Protein AF-A0A9W6QZ33-F1 (afdb_monomer_lite)

Secondary structure (DSSP, 8-state):
--PPPTT-S-S---S--HHHHSSSS------HHHHHHTTTTSEEPTT-SEEGGG-STT----S-HHHH-GGGG--EE--EEPPP-

Structure (mmCIF, N/CA/C/O backbone):
data_AF-A0A9W6QZ33-F1
#
_entry.id   AF-A0A9W6QZ33-F1
#
loop_
_atom_site.group_PDB
_atom_site.id
_atom_site.type_symbol
_atom_site.label_atom_id
_atom_site.label_alt_id
_atom_site.label_comp_id
_atom_site.label_asym_id
_atom_site.label_entity_id
_atom_site.label_seq_id
_atom_site.pdbx_PDB_ins_code
_atom_site.Cartn_x
_atom_site.Cartn_y
_atom_site.Cartn_z
_atom_site.occupancy
_atom_site.B_iso_or_equiv
_atom_site.auth_seq_id
_atom_site.auth_comp_id
_atom_site.auth_asym_id
_atom_site.auth_atom_id
_atom_site.pdbx_PDB_model_num
ATOM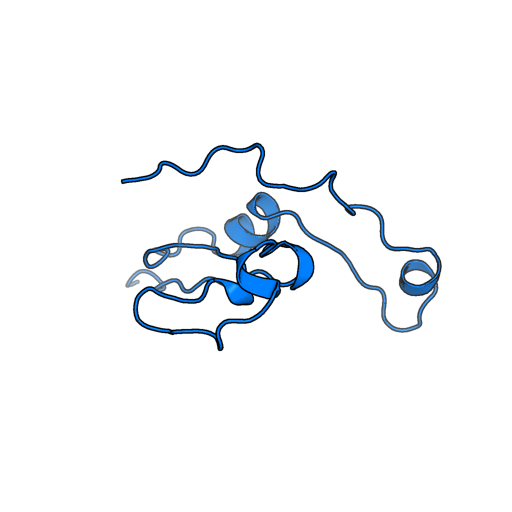 1 N N . MET A 1 1 ? 0.363 -22.045 -5.078 1.00 32.88 1 MET A N 1
ATOM 2 C CA . MET A 1 1 ? 0.284 -21.292 -3.809 1.00 32.88 1 MET A CA 1
ATOM 3 C C . MET A 1 1 ? 1.630 -20.606 -3.630 1.00 32.88 1 MET A C 1
ATOM 5 O O . MET A 1 1 ? 2.554 -21.217 -3.118 1.00 32.88 1 MET A O 1
ATOM 9 N N . MET A 1 2 ? 1.800 -19.427 -4.236 1.00 34.69 2 MET A N 1
ATOM 10 C CA . MET A 1 2 ? 3.109 -18.777 -4.358 1.00 34.69 2 MET A CA 1
ATOM 11 C C . MET A 1 2 ? 3.200 -17.674 -3.307 1.00 34.69 2 MET A C 1
ATOM 13 O O . MET A 1 2 ? 2.467 -16.691 -3.360 1.00 34.69 2 MET A O 1
ATOM 17 N N . LEU A 1 3 ? 4.027 -17.933 -2.297 1.00 40.41 3 LEU A N 1
ATOM 18 C CA . LEU A 1 3 ? 4.327 -17.032 -1.193 1.00 40.41 3 LEU A CA 1
ATOM 19 C C . LEU A 1 3 ? 5.070 -15.809 -1.748 1.00 40.41 3 LEU A C 1
ATOM 21 O O . LEU A 1 3 ? 6.067 -15.951 -2.448 1.00 40.41 3 LEU A O 1
ATOM 25 N N . TRP A 1 4 ? 4.549 -14.621 -1.455 1.00 47.75 4 TRP A N 1
ATOM 26 C CA . TRP A 1 4 ? 5.180 -13.333 -1.739 1.00 47.75 4 TRP A CA 1
ATOM 27 C C . TRP A 1 4 ? 6.493 -13.206 -0.948 1.00 47.75 4 TRP A C 1
ATOM 29 O O . TRP A 1 4 ? 6.493 -13.384 0.271 1.00 47.75 4 TRP A O 1
ATOM 39 N N . THR A 1 5 ? 7.600 -12.895 -1.628 1.00 35.38 5 THR A N 1
ATOM 40 C CA . THR A 1 5 ? 8.921 -12.674 -1.013 1.00 35.38 5 THR A CA 1
ATOM 41 C C . THR A 1 5 ? 9.225 -11.166 -0.953 1.00 35.38 5 THR A C 1
ATOM 43 O O . THR A 1 5 ? 8.878 -10.448 -1.891 1.00 35.38 5 THR A O 1
ATOM 46 N N . PRO A 1 6 ? 9.927 -10.653 0.080 1.00 41.16 6 PRO A N 1
ATOM 47 C CA . PRO A 1 6 ? 10.224 -9.219 0.252 1.00 41.16 6 PRO A CA 1
ATOM 48 C C . PRO A 1 6 ? 11.085 -8.557 -0.846 1.00 41.16 6 PRO A C 1
ATOM 50 O O . PRO A 1 6 ? 11.388 -7.373 -0.750 1.00 41.16 6 PRO A O 1
ATOM 53 N N . THR A 1 7 ? 11.510 -9.303 -1.868 1.00 43.56 7 THR A N 1
ATOM 54 C CA . THR A 1 7 ? 12.429 -8.861 -2.935 1.00 43.56 7 THR A CA 1
ATOM 55 C C . THR A 1 7 ? 11.708 -8.302 -4.172 1.00 43.56 7 THR A C 1
ATOM 57 O O . THR A 1 7 ? 12.365 -7.837 -5.096 1.00 43.56 7 THR A O 1
ATOM 60 N N . ASP A 1 8 ? 10.371 -8.303 -4.197 1.00 51.66 8 ASP A N 1
ATOM 61 C CA . ASP A 1 8 ? 9.564 -7.750 -5.305 1.00 51.66 8 ASP A CA 1
ATOM 62 C C . ASP A 1 8 ? 9.448 -6.208 -5.289 1.00 51.66 8 ASP A C 1
ATOM 64 O O . ASP A 1 8 ? 8.718 -5.616 -6.084 1.00 51.66 8 ASP A O 1
ATOM 68 N N . ASP A 1 9 ? 10.147 -5.530 -4.373 1.00 47.84 9 ASP A N 1
ATOM 69 C CA . ASP A 1 9 ? 10.283 -4.074 -4.395 1.00 47.84 9 ASP A CA 1
ATOM 70 C C . ASP A 1 9 ? 11.468 -3.732 -5.326 1.00 47.84 9 ASP A C 1
ATOM 72 O O . ASP A 1 9 ? 12.623 -3.975 -4.951 1.00 47.84 9 ASP A O 1
ATOM 76 N N . PRO A 1 10 ? 11.252 -3.221 -6.560 1.00 47.38 10 PRO A N 1
ATOM 77 C CA . PRO A 1 10 ? 12.366 -2.700 -7.353 1.00 47.38 10 PRO A CA 1
ATOM 78 C C . PRO A 1 10 ? 13.099 -1.642 -6.518 1.00 47.38 10 PRO A C 1
ATOM 80 O O . PRO A 1 10 ? 12.437 -0.971 -5.725 1.00 47.38 10 PRO A O 1
ATOM 83 N N . PRO A 1 11 ? 14.431 -1.456 -6.679 1.00 44.47 11 PRO A N 1
ATOM 84 C CA . PRO A 1 11 ? 15.235 -0.591 -5.816 1.00 44.47 11 PRO A CA 1
ATOM 85 C C . PRO A 1 11 ? 14.499 0.719 -5.595 1.00 44.47 11 PRO A C 1
ATOM 87 O O . PRO A 1 11 ? 14.238 1.468 -6.545 1.00 44.47 11 PRO A O 1
ATOM 90 N N . ALA A 1 12 ? 14.060 0.892 -4.350 1.00 47.91 12 ALA A N 1
ATOM 91 C CA . ALA A 1 12 ? 12.975 1.784 -4.029 1.00 47.91 12 ALA A CA 1
ATOM 92 C C . ALA A 1 12 ? 13.294 3.171 -4.590 1.00 47.91 12 ALA A C 1
ATOM 94 O O . ALA A 1 12 ? 14.293 3.798 -4.229 1.00 47.91 12 ALA A O 1
ATOM 95 N N . ARG A 1 13 ? 12.437 3.685 -5.478 1.00 51.19 13 ARG A N 1
ATOM 96 C CA . ARG A 1 13 ? 12.432 5.116 -5.812 1.00 51.19 13 ARG A CA 1
ATOM 97 C C . ARG A 1 13 ? 11.836 5.881 -4.626 1.00 51.19 13 ARG A C 1
ATOM 99 O O . ARG A 1 13 ? 10.871 6.617 -4.773 1.00 51.19 13 ARG A O 1
ATOM 106 N N . THR A 1 14 ? 12.402 5.696 -3.436 1.00 51.72 14 THR A N 1
ATOM 107 C CA . THR A 1 14 ? 12.052 6.411 -2.199 1.00 51.72 14 THR A CA 1
ATOM 108 C C . THR A 1 14 ? 12.398 7.888 -2.289 1.00 51.72 14 THR A C 1
ATOM 110 O O . THR A 1 14 ? 11.937 8.691 -1.484 1.00 51.72 14 THR A O 1
ATOM 113 N N . ARG A 1 15 ? 13.198 8.280 -3.286 1.00 55.12 15 ARG A N 1
ATOM 114 C CA . ARG A 1 15 ? 13.600 9.661 -3.496 1.00 55.12 15 ARG A CA 1
ATOM 115 C C . ARG A 1 15 ? 12.735 10.307 -4.586 1.00 55.12 15 ARG A C 1
ATOM 117 O O . ARG A 1 15 ? 12.851 9.919 -5.750 1.00 55.12 15 ARG A O 1
ATOM 124 N N . PRO A 1 16 ? 11.909 11.316 -4.246 1.00 58.38 16 PRO A N 1
ATOM 125 C CA . PRO A 1 16 ? 11.232 12.132 -5.244 1.00 58.38 16 PRO A CA 1
ATOM 126 C C . PRO A 1 16 ? 12.275 12.704 -6.202 1.00 58.38 16 PRO A C 1
ATOM 128 O O . PRO A 1 16 ? 13.313 13.212 -5.762 1.00 58.38 16 PRO A O 1
ATOM 131 N N . THR A 1 17 ? 12.024 12.624 -7.510 1.00 66.81 17 THR A N 1
ATOM 132 C CA . THR A 1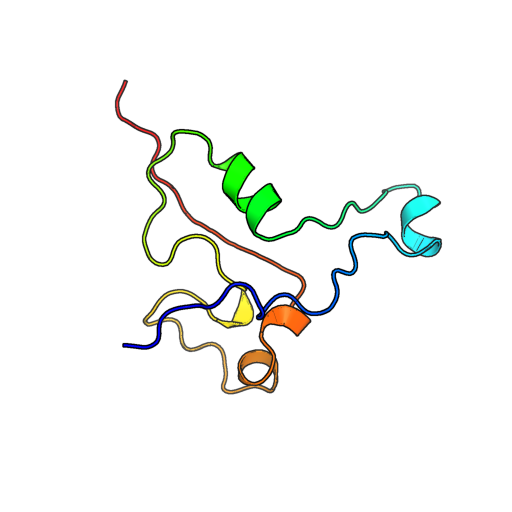 17 ? 12.869 13.323 -8.484 1.00 66.81 17 THR A CA 1
ATOM 133 C C . THR A 1 17 ? 12.878 14.820 -8.153 1.00 66.81 17 THR A C 1
ATOM 135 O O . THR A 1 17 ? 11.879 15.326 -7.633 1.00 66.81 17 THR A O 1
ATOM 138 N N . PRO A 1 18 ? 13.954 15.568 -8.466 1.00 64.94 18 PRO A N 1
ATOM 139 C CA . PRO A 1 18 ? 14.012 17.012 -8.211 1.00 64.94 18 PRO A CA 1
ATOM 140 C C . PRO A 1 18 ? 12.785 17.776 -8.734 1.00 64.94 18 PRO A C 1
ATOM 142 O O . PRO A 1 18 ? 12.313 18.700 -8.078 1.00 64.94 18 PRO A O 1
ATOM 145 N N . ALA A 1 19 ? 12.207 17.307 -9.847 1.00 69.62 19 ALA A N 1
ATOM 146 C CA . ALA A 1 19 ? 10.955 17.806 -10.410 1.00 69.62 19 ALA A CA 1
ATOM 147 C C . ALA A 1 19 ? 9.765 17.785 -9.429 1.00 69.62 19 ALA A C 1
ATOM 149 O O . ALA A 1 19 ? 8.984 18.723 -9.425 1.00 69.62 19 ALA A O 1
ATOM 150 N N . TYR A 1 20 ? 9.636 16.761 -8.575 1.00 69.62 20 TYR A N 1
ATOM 151 C CA . TYR A 1 20 ? 8.569 16.684 -7.568 1.00 69.62 20 TYR A CA 1
ATOM 152 C C . TYR A 1 20 ? 8.948 17.350 -6.250 1.00 69.62 20 TYR A C 1
ATOM 154 O O . TYR A 1 20 ? 8.074 17.834 -5.545 1.00 69.62 20 TYR A O 1
ATOM 162 N N . ARG A 1 21 ? 10.239 17.395 -5.902 1.00 66.44 21 ARG A N 1
ATOM 163 C CA . ARG A 1 21 ? 10.691 18.070 -4.677 1.00 66.44 21 ARG A CA 1
ATOM 164 C C . ARG A 1 21 ? 10.439 19.580 -4.729 1.00 66.44 21 ARG A C 1
ATOM 166 O O . ARG A 1 21 ? 10.106 20.165 -3.708 1.00 66.44 21 ARG A O 1
ATOM 173 N N . ASN A 1 22 ? 10.596 20.178 -5.908 1.00 74.00 22 ASN A N 1
ATOM 174 C CA . ASN A 1 22 ? 10.485 21.624 -6.108 1.00 74.00 22 ASN A CA 1
ATOM 175 C C . ASN A 1 22 ? 9.144 22.039 -6.740 1.00 74.00 22 ASN A C 1
ATOM 177 O O . ASN A 1 22 ? 8.967 23.205 -7.086 1.00 74.00 22 ASN A O 1
ATOM 181 N N . ALA A 1 23 ? 8.217 21.098 -6.937 1.00 77.44 23 ALA A N 1
ATOM 182 C CA . ALA A 1 23 ? 6.893 21.401 -7.460 1.00 77.44 23 ALA A CA 1
ATOM 183 C C . ALA A 1 23 ? 6.043 22.108 -6.398 1.00 77.44 23 ALA A C 1
ATOM 185 O O . ALA A 1 23 ? 6.168 21.840 -5.205 1.00 77.44 23 ALA A O 1
ATOM 186 N N . SER A 1 24 ? 5.091 22.930 -6.843 1.00 83.12 24 SER A N 1
ATOM 187 C CA . SER A 1 24 ? 4.064 23.519 -5.971 1.00 83.12 24 SER A CA 1
ATOM 188 C C . SER A 1 24 ? 3.211 22.458 -5.256 1.00 83.12 24 SER A C 1
ATOM 190 O O . SER A 1 24 ? 2.570 22.755 -4.254 1.00 83.12 24 SER A O 1
ATOM 192 N N . GLN A 1 25 ? 3.211 21.219 -5.766 1.00 80.12 25 GLN A N 1
ATOM 193 C CA . GLN A 1 25 ? 2.558 20.047 -5.185 1.00 80.12 25 GLN A CA 1
ATOM 194 C C . GLN A 1 25 ? 3.582 18.906 -5.051 1.00 80.12 25 GLN A C 1
ATOM 196 O O . GLN A 1 25 ? 3.801 18.157 -6.009 1.00 80.12 25 GLN A O 1
ATOM 201 N N . PRO A 1 26 ? 4.261 18.784 -3.898 1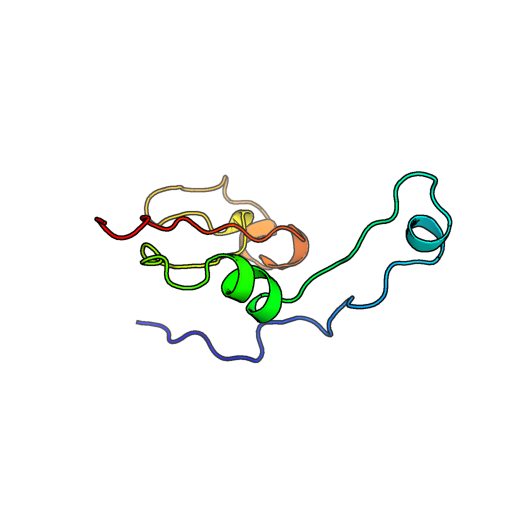.00 79.88 26 PRO A N 1
ATOM 202 C CA . PRO A 1 26 ? 5.299 17.784 -3.720 1.00 79.88 26 PRO A CA 1
ATOM 203 C C . PRO A 1 26 ? 4.726 16.369 -3.641 1.00 79.88 26 PRO A C 1
ATOM 205 O O . PRO A 1 26 ? 3.701 16.120 -3.009 1.00 79.88 26 PRO A O 1
ATOM 208 N N . VAL A 1 27 ? 5.434 15.421 -4.256 1.00 81.75 27 VAL A N 1
ATOM 209 C CA . VAL A 1 27 ? 5.079 13.996 -4.229 1.00 81.75 27 VAL A CA 1
ATOM 210 C C . VAL A 1 27 ? 5.998 13.255 -3.270 1.00 81.75 27 VAL A C 1
ATOM 212 O O . VAL A 1 27 ? 7.221 13.373 -3.347 1.00 81.75 27 VAL A O 1
ATOM 215 N N . VAL A 1 28 ? 5.396 12.445 -2.399 1.00 84.00 28 VAL A N 1
ATOM 216 C CA . VAL A 1 28 ? 6.098 11.518 -1.508 1.00 84.00 28 VAL A CA 1
ATOM 217 C C . VAL A 1 28 ? 5.772 10.099 -1.948 1.00 84.00 28 VAL A C 1
ATOM 219 O O . VAL A 1 28 ? 4.633 9.649 -1.822 1.00 84.00 28 VAL A O 1
ATOM 222 N N . PHE A 1 29 ? 6.778 9.398 -2.465 1.00 83.88 29 PHE A N 1
ATOM 223 C CA . PHE A 1 29 ? 6.671 7.967 -2.726 1.00 83.88 29 PHE A CA 1
ATOM 224 C C . PHE A 1 29 ? 6.782 7.203 -1.413 1.00 83.88 29 PHE A C 1
ATOM 226 O O . PHE A 1 29 ? 7.554 7.584 -0.536 1.00 83.88 29 PHE A O 1
ATOM 233 N N . ARG A 1 30 ? 5.999 6.133 -1.292 1.00 86.31 30 ARG A N 1
ATOM 234 C CA . ARG A 1 30 ? 5.982 5.260 -0.123 1.00 86.31 30 ARG A CA 1
ATOM 235 C C . ARG A 1 30 ? 6.163 3.820 -0.555 1.00 86.31 30 ARG A C 1
ATOM 237 O O . ARG A 1 30 ? 5.651 3.410 -1.596 1.00 86.31 30 ARG A O 1
ATOM 244 N N . THR A 1 31 ? 6.886 3.081 0.264 1.00 87.31 31 THR A N 1
ATOM 245 C CA . THR A 1 31 ? 7.014 1.629 0.183 1.00 87.31 31 THR A CA 1
ATOM 246 C C . THR A 1 31 ? 5.688 0.953 0.518 1.00 87.31 31 THR A C 1
ATOM 248 O O . THR A 1 31 ? 4.793 1.539 1.138 1.00 87.31 31 THR A O 1
ATOM 251 N N . LYS A 1 32 ? 5.571 -0.331 0.170 1.00 87.19 32 LYS A N 1
ATOM 252 C CA . LYS A 1 32 ? 4.407 -1.138 0.550 1.00 87.19 32 LYS A CA 1
ATOM 253 C C . LYS A 1 32 ? 4.204 -1.203 2.064 1.00 87.19 32 LYS A C 1
ATOM 255 O O . LYS A 1 32 ? 3.061 -1.165 2.514 1.00 87.19 32 LYS A O 1
ATOM 260 N N . ALA A 1 33 ? 5.286 -1.263 2.839 1.00 89.75 33 ALA A N 1
ATOM 261 C CA . ALA A 1 33 ? 5.223 -1.276 4.298 1.00 89.75 33 ALA A CA 1
ATOM 262 C C . ALA A 1 33 ? 4.645 0.036 4.854 1.00 89.75 33 ALA A C 1
ATOM 264 O O . ALA A 1 33 ? 3.719 0.002 5.660 1.00 89.75 33 ALA A O 1
ATOM 265 N N . GLU A 1 34 ? 5.114 1.186 4.362 1.00 92.56 34 GLU A N 1
ATOM 266 C CA . GLU A 1 34 ? 4.590 2.500 4.763 1.00 92.56 34 GLU A CA 1
ATOM 267 C C . GLU A 1 34 ? 3.123 2.687 4.360 1.00 92.56 34 GLU A C 1
ATOM 269 O O . GLU A 1 34 ? 2.344 3.247 5.128 1.00 92.56 34 GLU A O 1
ATOM 274 N N . VAL A 1 35 ? 2.719 2.197 3.181 1.00 93.62 35 VAL A N 1
ATOM 275 C CA . VAL A 1 35 ? 1.303 2.210 2.777 1.00 93.62 35 VAL A CA 1
ATOM 276 C C . VAL A 1 35 ? 0.468 1.294 3.674 1.00 93.62 35 VAL A C 1
ATOM 278 O O . VAL A 1 35 ? -0.622 1.677 4.087 1.00 93.62 35 VAL A O 1
ATOM 281 N N . SER A 1 36 ? 0.981 0.109 4.011 1.00 92.88 36 SER A N 1
ATOM 282 C CA . SER A 1 36 ? 0.292 -0.842 4.894 1.00 92.88 36 SER A CA 1
ATOM 283 C C . SER A 1 36 ? 0.098 -0.269 6.300 1.00 92.88 36 SER A C 1
ATOM 285 O O . SER A 1 36 ? -0.951 -0.473 6.901 1.00 92.88 36 SER A O 1
ATOM 287 N N . ALA A 1 37 ? 1.057 0.518 6.795 1.00 94.94 37 ALA A N 1
ATOM 288 C CA . ALA A 1 37 ? 0.969 1.165 8.102 1.00 94.94 37 ALA A CA 1
ATOM 289 C C . ALA A 1 37 ? -0.197 2.167 8.217 1.00 94.94 37 ALA A C 1
ATOM 291 O O . ALA A 1 37 ? -0.713 2.363 9.315 1.00 94.94 37 ALA A O 1
ATOM 292 N N . PHE A 1 38 ? -0.670 2.765 7.113 1.00 95.88 38 PHE A N 1
ATOM 293 C CA . PHE A 1 38 ? -1.839 3.657 7.154 1.00 95.88 38 PHE A CA 1
ATOM 294 C C . PHE A 1 38 ? -3.142 2.960 7.536 1.00 95.88 38 PHE A C 1
ATOM 296 O O . PHE A 1 38 ? -4.063 3.628 8.001 1.00 95.88 38 PHE A O 1
ATOM 303 N N . PHE A 1 39 ? -3.237 1.645 7.334 1.00 95.25 39 PHE A N 1
ATOM 304 C CA . PHE A 1 39 ? -4.426 0.891 7.719 1.00 95.25 39 PHE A CA 1
ATOM 305 C C . PHE A 1 39 ? -4.517 0.686 9.239 1.00 95.25 39 PHE A C 1
ATOM 307 O O . PHE A 1 39 ? -5.610 0.420 9.732 1.00 95.25 39 PHE A O 1
ATOM 314 N N . GLY A 1 40 ? -3.421 0.882 9.985 1.00 94.75 40 GLY A N 1
ATOM 315 C CA . GLY A 1 40 ? -3.402 0.802 11.446 1.00 94.75 40 GLY A CA 1
ATOM 316 C C . GLY A 1 40 ? -4.007 -0.504 11.962 1.00 94.75 40 GLY A C 1
ATOM 317 O O . GLY A 1 40 ? -3.688 -1.578 11.461 1.00 94.75 40 GLY A O 1
ATOM 318 N N . ASP A 1 41 ? -4.924 -0.386 12.920 1.00 95.06 41 ASP A N 1
ATOM 319 C CA . ASP A 1 41 ? -5.615 -1.521 13.546 1.00 95.06 41 ASP A CA 1
ATOM 320 C C . ASP A 1 41 ? -6.815 -2.038 12.729 1.00 95.06 41 ASP A C 1
ATOM 322 O O . ASP A 1 41 ? -7.671 -2.745 13.258 1.00 95.06 41 ASP A O 1
ATOM 326 N N . PHE A 1 42 ? -6.961 -1.637 11.461 1.00 96.62 42 PHE A N 1
ATOM 327 C CA . PHE A 1 42 ? -8.073 -2.106 10.637 1.00 96.62 42 PHE A CA 1
ATOM 328 C C . PHE A 1 42 ? -7.819 -3.512 10.096 1.00 96.62 42 PHE A C 1
ATOM 330 O O . PHE A 1 42 ? -6.703 -3.867 9.715 1.00 96.62 42 PHE A O 1
ATOM 337 N N . ASP A 1 43 ? -8.896 -4.286 9.967 1.00 95.06 43 ASP A N 1
ATOM 338 C CA . ASP A 1 43 ? -8.841 -5.640 9.431 1.00 95.06 43 ASP A CA 1
ATOM 339 C C . ASP A 1 43 ? -8.657 -5.584 7.914 1.00 95.06 43 ASP A C 1
ATOM 341 O O . ASP A 1 43 ? -9.605 -5.368 7.146 1.00 95.06 43 ASP A O 1
ATOM 345 N N . LEU A 1 44 ? -7.411 -5.746 7.473 1.00 93.94 44 LEU A N 1
ATOM 346 C CA . LEU A 1 44 ? -7.053 -5.710 6.063 1.00 93.94 44 LEU A CA 1
ATOM 347 C C . LEU A 1 44 ? -7.689 -6.898 5.318 1.00 93.94 44 LEU A C 1
ATOM 349 O O . LEU A 1 44 ? -7.476 -8.063 5.655 1.00 93.94 44 LEU A O 1
ATOM 353 N N . VAL A 1 45 ? -8.475 -6.605 4.283 1.00 92.62 45 VAL A N 1
ATOM 354 C CA . VAL A 1 45 ? -9.170 -7.613 3.475 1.00 92.62 45 VAL A CA 1
ATOM 355 C C . VAL A 1 45 ? -8.181 -8.253 2.505 1.00 92.62 45 VAL A C 1
ATOM 357 O O . VAL A 1 45 ? -7.421 -7.556 1.832 1.00 92.62 45 VAL A O 1
ATOM 360 N N . ALA A 1 46 ? -8.210 -9.585 2.395 1.00 88.50 46 ALA A N 1
ATOM 361 C CA . ALA A 1 46 ? -7.379 -10.318 1.442 1.00 88.50 46 ALA A CA 1
ATOM 362 C C . ALA A 1 46 ? -7.577 -9.791 -0.000 1.00 88.50 46 ALA A C 1
ATOM 364 O O . ALA A 1 46 ? -8.715 -9.536 -0.407 1.00 88.50 46 ALA A O 1
ATOM 365 N N . PRO A 1 47 ? -6.504 -9.632 -0.801 1.00 88.75 47 PRO A N 1
ATOM 366 C CA . PRO A 1 47 ? -5.118 -10.068 -0.566 1.00 88.75 47 PRO A CA 1
ATOM 367 C C . PRO A 1 47 ? -4.245 -9.092 0.250 1.00 88.75 47 PRO A C 1
ATOM 369 O O . PRO A 1 47 ? -3.042 -9.310 0.381 1.00 88.75 47 PRO A O 1
ATOM 372 N N . GLY A 1 48 ? -4.820 -8.018 0.786 1.00 90.94 48 GLY A N 1
ATOM 373 C CA . GLY A 1 48 ? -4.094 -6.958 1.472 1.00 90.94 48 GLY A CA 1
ATOM 374 C C . GLY A 1 48 ? -3.735 -5.794 0.552 1.00 90.94 48 GLY A C 1
ATOM 375 O O . GLY A 1 48 ? -4.493 -5.451 -0.354 1.00 90.94 48 GLY A O 1
ATOM 376 N N . VAL A 1 49 ? -2.578 -5.171 0.787 1.00 91.25 49 VAL A N 1
ATOM 377 C CA . VAL A 1 49 ? -2.046 -4.136 -0.110 1.00 91.25 49 VAL A CA 1
ATOM 378 C C . VAL A 1 49 ? -1.396 -4.801 -1.325 1.00 91.25 49 VAL A C 1
ATOM 380 O O . VAL A 1 49 ? -0.525 -5.664 -1.178 1.00 91.25 49 VAL A O 1
ATOM 383 N N . VAL A 1 50 ? -1.781 -4.386 -2.527 1.00 88.25 50 VAL A N 1
ATOM 384 C CA . VAL A 1 50 ? -1.290 -4.913 -3.809 1.00 88.25 50 VAL A CA 1
ATOM 385 C C . VAL A 1 50 ? -0.995 -3.787 -4.792 1.00 88.25 50 VAL A C 1
ATOM 387 O O . VAL A 1 50 ? -1.453 -2.657 -4.614 1.00 88.25 50 VAL A O 1
ATOM 390 N N . TRP A 1 51 ? -0.233 -4.089 -5.842 1.00 86.06 51 TRP A N 1
ATOM 391 C CA . TRP A 1 51 ? -0.123 -3.195 -6.991 1.00 86.06 51 TRP A CA 1
ATOM 392 C C . TRP A 1 51 ? -1.479 -3.089 -7.684 1.00 86.06 51 TRP A C 1
ATOM 394 O O . TRP A 1 51 ? -2.142 -4.103 -7.902 1.00 86.06 51 TRP A O 1
ATOM 404 N N . VAL A 1 52 ? -1.888 -1.876 -8.060 1.00 82.88 52 VAL A N 1
ATOM 405 C CA . VAL A 1 52 ? -3.208 -1.650 -8.681 1.00 82.88 52 VAL A CA 1
ATOM 406 C C . VAL A 1 52 ? -3.387 -2.475 -9.959 1.00 82.88 52 VAL A C 1
ATOM 408 O O . VAL A 1 52 ? -4.490 -2.943 -10.223 1.00 82.88 52 VAL A O 1
ATOM 411 N N . SER A 1 53 ? -2.311 -2.709 -10.718 1.00 76.12 53 SER A N 1
ATOM 412 C CA . SER A 1 53 ? -2.359 -3.542 -11.924 1.00 76.12 53 SER A CA 1
ATOM 413 C C . SER A 1 53 ? -2.701 -5.009 -11.649 1.00 76.12 53 SER A C 1
ATOM 415 O O . SER A 1 53 ? -3.330 -5.629 -12.491 1.00 76.12 53 SER A O 1
ATOM 417 N N . GLN A 1 54 ? -2.347 -5.551 -10.478 1.00 75.44 54 GLN A N 1
ATOM 418 C CA . GLN A 1 54 ? -2.633 -6.949 -10.124 1.00 75.44 54 GLN A CA 1
ATOM 419 C C . GLN A 1 54 ? -4.084 -7.173 -9.676 1.00 75.44 54 GLN A C 1
ATOM 421 O O . GLN A 1 54 ? -4.574 -8.297 -9.758 1.00 75.44 54 GLN A O 1
ATOM 426 N N . GLY A 1 55 ? -4.772 -6.123 -9.213 1.00 65.50 55 GLY A N 1
ATOM 427 C CA . GLY A 1 55 ? -6.179 -6.184 -8.811 1.00 65.50 55 GLY A CA 1
ATOM 428 C C . GLY A 1 55 ? -6.505 -7.176 -7.678 1.00 65.50 55 GLY A C 1
ATOM 429 O O . GLY A 1 55 ? -5.634 -7.774 -7.048 1.00 65.50 55 GLY A O 1
ATOM 430 N N . HIS A 1 56 ? -7.803 -7.327 -7.390 1.00 65.12 56 HIS A N 1
ATOM 431 C CA . HIS A 1 56 ? -8.341 -8.390 -6.528 1.00 65.12 56 HIS A CA 1
ATOM 432 C C . HIS A 1 56 ? -8.576 -9.665 -7.365 1.00 65.12 56 HIS A C 1
ATOM 434 O O . HIS A 1 56 ? -8.943 -9.535 -8.534 1.00 65.12 56 HIS A O 1
ATOM 440 N N . PRO A 1 57 ? -8.438 -10.886 -6.809 1.00 59.22 57 PRO A N 1
ATOM 441 C CA . PRO A 1 57 ? -8.770 -12.121 -7.522 1.00 59.22 57 PRO A CA 1
ATOM 442 C C . PRO A 1 57 ? -10.171 -12.059 -8.157 1.00 59.22 57 PRO A C 1
ATOM 444 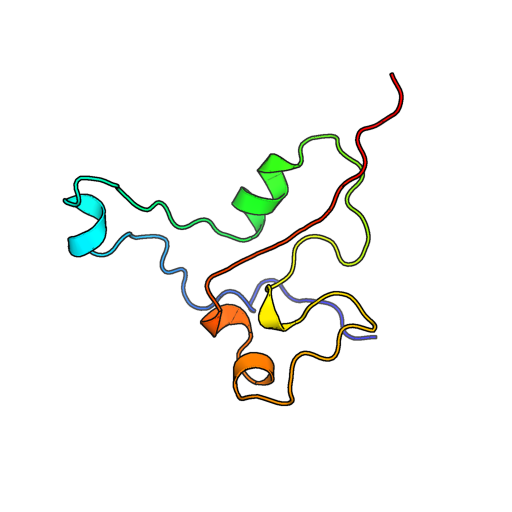O O . PRO A 1 57 ? -11.166 -11.888 -7.461 1.00 59.22 57 PRO A O 1
ATOM 447 N N . GLY A 1 58 ? -10.245 -12.162 -9.487 1.00 59.03 58 GLY A N 1
ATOM 448 C CA . GLY A 1 58 ? -11.485 -12.008 -10.268 1.00 59.03 58 GLY A CA 1
ATOM 449 C C . GLY A 1 58 ? -11.569 -10.706 -11.071 1.00 59.03 58 GLY A C 1
ATOM 450 O O . GLY A 1 58 ? -12.321 -10.634 -12.041 1.00 59.03 58 GLY A O 1
ATOM 451 N N . TYR A 1 59 ? -10.742 -9.712 -10.746 1.00 58.84 59 TYR A N 1
ATOM 452 C CA . TYR A 1 59 ? -10.487 -8.566 -11.609 1.00 58.84 59 TYR A CA 1
ATOM 453 C C . TYR A 1 59 ? -9.39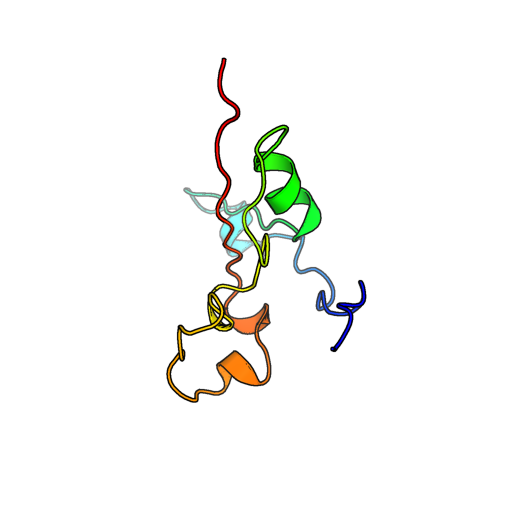7 -8.945 -12.616 1.00 58.84 59 TYR A C 1
ATOM 455 O O . TYR A 1 59 ? -8.211 -8.937 -12.295 1.00 58.84 59 TYR A O 1
ATOM 463 N N . ARG A 1 60 ? -9.790 -9.314 -13.839 1.00 54.03 60 ARG A N 1
ATOM 464 C CA . ARG A 1 60 ? -8.849 -9.377 -14.962 1.00 54.03 60 ARG A CA 1
ATOM 465 C C . ARG A 1 60 ? -8.600 -7.948 -15.425 1.00 54.03 60 ARG A C 1
ATOM 467 O O . ARG A 1 60 ? -9.392 -7.400 -16.191 1.00 54.03 60 ARG A O 1
ATOM 474 N N . GLY A 1 61 ? -7.517 -7.343 -14.938 1.00 54.56 61 GLY A N 1
ATOM 475 C CA . GLY A 1 61 ? -6.887 -6.266 -15.693 1.00 54.56 61 GLY A CA 1
ATOM 476 C C . GLY A 1 61 ? -6.666 -6.761 -17.122 1.00 54.56 61 GLY A C 1
ATOM 477 O O . GLY A 1 61 ? -6.395 -7.942 -17.327 1.00 54.56 61 GLY A O 1
ATOM 478 N N . SER A 1 62 ? -6.898 -5.901 -18.112 1.00 50.84 62 SER A N 1
ATOM 479 C CA . SER A 1 62 ? -6.616 -6.216 -19.516 1.00 50.84 62 SER A CA 1
ATOM 480 C C . SER A 1 62 ? -5.208 -6.813 -19.625 1.00 50.84 62 SER A C 1
ATOM 482 O O . SER A 1 62 ? -4.311 -6.252 -18.995 1.00 50.84 62 SER A O 1
ATOM 484 N N . ASP A 1 63 ? -5.058 -7.920 -20.367 1.00 51.56 63 ASP A N 1
ATOM 485 C CA . ASP A 1 63 ? -3.817 -8.691 -20.569 1.00 51.56 63 ASP A CA 1
ATOM 486 C C . ASP A 1 63 ? -2.689 -7.795 -21.134 1.00 51.56 63 ASP A C 1
ATOM 488 O O . ASP A 1 63 ? -2.378 -7.800 -22.328 1.00 51.56 63 ASP A O 1
ATOM 492 N N . ASN A 1 64 ? -2.090 -6.971 -20.279 1.00 54.06 64 ASN A N 1
ATOM 493 C CA . ASN A 1 64 ? -1.170 -5.902 -20.651 1.00 54.06 64 ASN A CA 1
ATOM 494 C C . ASN A 1 64 ? 0.208 -6.177 -20.050 1.00 54.06 64 ASN A C 1
ATOM 496 O O . ASN A 1 64 ? 0.341 -6.831 -19.018 1.00 54.06 64 ASN A O 1
ATOM 500 N N . GLU A 1 65 ? 1.243 -5.515 -20.575 1.00 52.44 65 GLU A N 1
ATOM 501 C CA . GLU A 1 65 ? 2.604 -5.517 -20.007 1.00 52.44 65 GLU A CA 1
ATOM 502 C C . GLU A 1 65 ? 2.693 -5.171 -18.500 1.00 52.44 65 GLU A C 1
ATOM 504 O O . GLU A 1 65 ? 3.721 -5.409 -17.863 1.00 52.44 65 GLU A O 1
ATOM 509 N N . SER A 1 66 ? 1.633 -4.600 -17.917 1.00 56.75 66 SER A N 1
ATOM 510 C CA . SER A 1 66 ? 1.535 -4.300 -16.481 1.00 56.75 66 SER A CA 1
ATOM 511 C C . SER A 1 66 ? 1.421 -5.546 -15.597 1.00 56.75 66 SER A C 1
ATOM 513 O O . SER A 1 66 ? 1.751 -5.458 -14.415 1.00 56.75 66 SER A O 1
ATOM 515 N N . ASP A 1 67 ? 1.029 -6.695 -16.152 1.00 62.41 67 ASP A N 1
ATOM 516 C CA . ASP A 1 67 ? 1.025 -7.975 -15.433 1.00 62.41 67 ASP A CA 1
ATOM 517 C C . ASP A 1 67 ? 2.431 -8.578 -15.342 1.00 62.41 67 ASP A C 1
ATOM 519 O O . ASP A 1 67 ? 2.785 -9.199 -14.342 1.00 62.41 67 ASP A O 1
ATOM 523 N N . ALA A 1 68 ? 3.270 -8.332 -16.355 1.00 68.31 68 ALA A N 1
ATOM 524 C CA . ALA A 1 68 ? 4.657 -8.794 -16.388 1.00 68.31 68 ALA A CA 1
ATOM 525 C C . ALA A 1 68 ? 5.575 -7.992 -15.446 1.00 68.31 68 ALA A C 1
ATOM 527 O O . ALA A 1 68 ? 6.592 -8.507 -14.985 1.00 68.31 68 ALA A O 1
ATOM 528 N N . ASN A 1 69 ? 5.237 -6.728 -15.160 1.00 74.00 69 ASN A N 1
ATOM 529 C CA . ASN A 1 69 ? 5.920 -5.915 -14.150 1.00 74.00 69 ASN A CA 1
ATOM 530 C C . ASN A 1 69 ? 4.932 -4.991 -13.405 1.00 74.00 69 ASN A C 1
ATOM 532 O O . ASN A 1 69 ? 4.808 -3.807 -13.745 1.00 74.00 69 ASN A O 1
ATOM 536 N N . PRO A 1 70 ? 4.265 -5.506 -12.359 1.00 72.12 70 PRO A N 1
ATOM 537 C CA . PRO A 1 70 ? 3.251 -4.780 -11.592 1.00 72.12 70 PRO A CA 1
ATOM 538 C C . PRO A 1 70 ? 3.702 -3.454 -10.974 1.00 72.12 70 PRO A C 1
ATOM 540 O O . PRO A 1 70 ? 2.939 -2.481 -10.917 1.00 72.12 70 PRO A O 1
ATOM 543 N N . ALA A 1 71 ? 4.968 -3.373 -10.563 1.00 73.69 71 ALA A N 1
ATOM 544 C CA . ALA A 1 71 ? 5.540 -2.175 -9.958 1.00 73.69 71 ALA A CA 1
ATOM 545 C C . ALA A 1 71 ? 5.599 -0.978 -10.929 1.00 73.69 71 ALA A C 1
ATOM 547 O O . ALA A 1 71 ? 5.708 0.173 -10.491 1.00 73.69 71 ALA A O 1
ATOM 548 N N . ARG A 1 72 ? 5.458 -1.197 -12.249 1.00 74.75 72 ARG A N 1
ATOM 549 C CA . ARG A 1 72 ? 5.334 -0.103 -13.232 1.00 74.75 72 ARG A CA 1
ATOM 550 C C . ARG A 1 72 ? 4.091 0.756 -13.033 1.00 74.75 72 ARG A C 1
ATOM 552 O O . ARG A 1 72 ? 4.136 1.925 -13.414 1.00 74.75 72 ARG A O 1
ATOM 559 N N . SER A 1 73 ? 3.037 0.228 -12.405 1.00 74.44 73 SER A N 1
ATOM 560 C CA . SER A 1 73 ? 1.853 1.020 -12.044 1.00 74.44 73 SER A CA 1
ATOM 561 C C . SER A 1 73 ? 2.191 2.176 -11.095 1.00 74.44 73 SER A C 1
ATOM 563 O O . SER A 1 73 ? 1.507 3.196 -11.113 1.00 74.44 73 SER A O 1
ATOM 565 N N . LYS A 1 74 ? 3.253 2.043 -10.279 1.00 81.62 74 LYS A N 1
ATOM 566 C CA . LYS A 1 74 ? 3.657 2.993 -9.220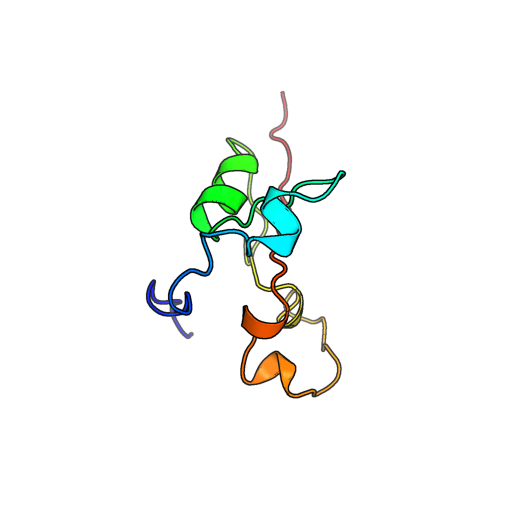 1.00 81.62 74 LYS A CA 1
ATOM 567 C C . LYS A 1 74 ? 2.554 3.298 -8.199 1.00 81.62 74 LYS A C 1
ATOM 569 O O . LYS A 1 74 ? 2.676 4.260 -7.443 1.00 81.62 74 LYS A O 1
ATOM 574 N N . MET A 1 75 ? 1.488 2.501 -8.176 1.00 84.06 75 MET A N 1
ATOM 575 C CA . MET A 1 75 ? 0.330 2.706 -7.316 1.00 84.06 75 MET A CA 1
ATOM 576 C C . MET A 1 75 ? 0.018 1.423 -6.561 1.00 84.06 75 MET A C 1
ATOM 578 O O . MET A 1 75 ? -0.125 0.350 -7.149 1.00 84.06 75 MET A O 1
ATOM 582 N N . LEU A 1 76 ? -0.108 1.566 -5.248 1.00 89.00 76 LEU A N 1
ATOM 583 C CA . LEU A 1 76 ? -0.530 0.515 -4.336 1.00 89.00 76 LEU A CA 1
ATOM 584 C C . LEU A 1 76 ? -1.962 0.793 -3.880 1.00 89.00 76 LEU A C 1
ATOM 586 O O . LEU A 1 76 ? -2.322 1.947 -3.644 1.00 89.00 76 LEU A O 1
ATOM 590 N N . ALA A 1 77 ? -2.755 -0.260 -3.725 1.00 89.75 77 ALA A N 1
ATOM 591 C CA . ALA A 1 77 ? -4.109 -0.190 -3.192 1.00 89.75 77 ALA A CA 1
ATOM 592 C C . ALA A 1 77 ? -4.351 -1.321 -2.194 1.00 89.75 77 ALA A C 1
ATOM 594 O O . ALA A 1 77 ? -3.797 -2.409 -2.324 1.00 89.75 77 ALA A O 1
ATOM 595 N N . GLY A 1 78 ? -5.196 -1.058 -1.204 1.00 91.62 78 GLY A N 1
ATOM 596 C CA . GLY A 1 78 ? -5.649 -2.036 -0.224 1.00 91.62 78 GLY A CA 1
ATOM 597 C C . GLY A 1 78 ? -7.006 -1.625 0.330 1.00 91.62 78 GLY A C 1
ATOM 598 O O . GLY A 1 78 ? -7.378 -0.451 0.275 1.00 91.62 78 GLY A O 1
ATOM 599 N N . VAL A 1 79 ? -7.749 -2.597 0.849 1.00 93.56 79 VAL A N 1
ATOM 600 C CA . VAL A 1 79 ? -9.069 -2.388 1.453 1.00 93.56 79 VAL A CA 1
ATOM 601 C C . VAL A 1 79 ? -9.033 -2.964 2.857 1.00 93.56 79 VAL A C 1
ATOM 603 O O . VAL A 1 79 ? -8.555 -4.078 3.046 1.00 93.56 79 VAL A O 1
ATOM 606 N N . ALA A 1 80 ? -9.555 -2.230 3.834 1.00 95.12 80 ALA A N 1
ATOM 607 C CA . ALA A 1 80 ? -9.680 -2.715 5.201 1.00 95.12 80 ALA A CA 1
ATOM 608 C C . ALA A 1 80 ? -11.069 -2.435 5.762 1.00 95.12 80 ALA A C 1
ATOM 610 O O . ALA A 1 80 ? -11.737 -1.473 5.368 1.00 95.12 80 ALA A O 1
ATOM 611 N N . ARG A 1 81 ? -11.493 -3.281 6.697 1.00 96.50 81 ARG A N 1
ATOM 612 C CA . ARG A 1 81 ? -12.696 -3.068 7.496 1.00 96.50 81 ARG A CA 1
ATOM 613 C C . ARG A 1 81 ? -12.293 -2.393 8.796 1.00 96.50 81 ARG A C 1
ATOM 615 O O . ARG A 1 81 ? -11.384 -2.843 9.483 1.00 96.50 81 ARG A O 1
ATOM 622 N N . LYS A 1 82 ? -12.990 -1.314 9.140 1.00 95.31 82 LYS A N 1
ATOM 623 C CA . LYS A 1 82 ? -12.854 -0.717 10.464 1.00 95.31 82 LYS A CA 1
ATOM 624 C C . LYS A 1 82 ? -13.459 -1.681 11.499 1.00 95.31 82 LYS A C 1
ATOM 626 O O . LYS A 1 82 ? -14.598 -2.104 11.277 1.00 95.31 82 LYS A O 1
ATOM 631 N N . PRO A 1 83 ? -12.759 -1.996 12.602 1.00 89.94 83 PRO A N 1
ATOM 632 C CA . PRO A 1 83 ? -13.309 -2.832 13.660 1.00 89.94 83 PRO A CA 1
ATOM 633 C C . PRO A 1 83 ? -14.601 -2.227 14.219 1.00 89.94 83 PRO A C 1
ATOM 635 O O . PRO A 1 83 ? -14.749 -0.999 14.280 1.00 89.94 83 PRO A O 1
ATOM 638 N N . ALA A 1 84 ? -15.544 -3.085 14.615 1.00 84.38 84 ALA A N 1
ATOM 639 C CA . ALA A 1 84 ? -16.710 -2.640 15.371 1.00 84.38 84 ALA A CA 1
ATOM 640 C C . ALA A 1 84 ? -16.238 -1.997 16.687 1.00 84.38 84 ALA A C 1
ATOM 642 O O . ALA A 1 84 ? -15.266 -2.457 17.285 1.00 84.38 84 ALA A O 1
ATOM 643 N N . ARG A 1 85 ? -16.887 -0.899 17.087 1.00 69.31 85 ARG A N 1
ATOM 644 C CA . ARG A 1 85 ? -16.564 -0.184 18.327 1.00 69.31 85 ARG A CA 1
ATOM 645 C C . ARG A 1 85 ? -17.071 -0.937 19.549 1.00 69.31 85 ARG A C 1
ATOM 647 O O . ARG A 1 85 ? -18.200 -1.465 19.456 1.00 69.31 85 ARG A O 1
#

Foldseek 3Di:
DDDDDPPLCDPPVQDFDPCQVPDPHHDGQDDPVRVQCVCPPFAWDPPGKDQVQVPDVVDDDDPDCCVVRSCVSSDIDTDTHHDDD

Organism: NCBI:txid342230

pLDDT: mean 73.02, std 18.31, range [32.88, 96.62]

Radius of gyration: 14.97 Å; chains: 1; bounding box: 32×45×39 Å

Sequence (85 aa):
MMLWTPTDDPPARTRPTPAYRNASQPVVFRTKAEVSAFFGDFDLVAPGVVWVSQGHPGYRGSDNESDANPARSKMLAGVARKPAR

InterPro domains:
  IPR006764 S-adenosyl-L-methionine dependent methyltransferase, SAV2177 type [PF04672] (8-83)
  IPR029063 S-adenosyl-L-methionine-dependent methyltransferase superfamily [G3DSA:3.40.50.150] (1-83)